Protein AF-A0A845ZHG8-F1 (afdb_monomer)

Mean predicted aligned error: 7.75 Å

Foldseek 3Di:
DDDPDPPPPLPQCVVVDPQDAFKDWAADPDDAQDQPDFDKDKDKAFDDDRLARDRQDHAIKIKIWGSHDDPRTIMIGIDTACDVLVVCVVVPVQQVVWHDDPQFIAGPVGTDARLGDDWDQDPNWIWRHGPDDWIWTAHPPPRYTDDTDDDPVNVDD

Sequence (157 aa):
MVAQSSSTSKVNVKNFSRSTLGEFDAPVIEGSWPENLSGYVFIVAPYHREKERHLFAGEGVIIKWDLKSDNGKIKVYSKRLKTWDSVWHKILPIYNLSKGFFPAVISPLGVSEIANTAIVNMNGRLILTADAGRYWEVDPVTLDTITPIGYFDEHVV

Solvent-accessible surface area (backbone atoms only — not comparable to full-atom values): 9318 Å² total; per-residue (Å²): 138,82,84,78,77,80,75,76,75,78,68,65,52,68,82,74,46,82,81,79,66,47,78,44,76,46,68,71,88,72,86,80,82,64,88,85,42,67,60,75,48,79,45,52,36,46,46,68,54,93,88,59,70,45,84,90,28,35,40,13,25,46,32,40,36,38,48,49,64,57,95,68,24,31,44,34,37,32,36,68,58,71,40,70,45,57,50,44,56,73,76,37,78,68,41,76,70,44,43,58,47,95,68,36,30,44,34,87,92,40,70,32,39,32,27,28,61,42,74,44,77,57,95,86,42,34,33,28,29,35,85,35,53,45,26,33,36,34,41,87,85,81,53,43,60,71,46,78,51,83,53,74,78,79,69,67,127

Nearest PDB structures (foldseek):
  4f3d-assembly1_B  TM=7.554E-01  e=3.434E-06  Bos taurus
  7l0e-assembly1_A  TM=7.591E-01  e=5.379E-06  Bos taurus
  4f2z-assembly1_E  TM=7.473E-01  e=4.546E-06  Bos taurus
  4ryx-assembly1_A-2  TM=7.538E-01  e=1.055E-05  Bos taurus
  8fty-assembly7_G  TM=7.508E-01  e=3.836E-05  Trichoplusia ni

pLDDT: mean 84.65, std 16.06, range [34.66, 97.19]

Structure (mmCIF, N/CA/C/O backbone):
data_AF-A0A845ZHG8-F1
#
_entry.id   AF-A0A845ZHG8-F1
#
loop_
_atom_site.group_PDB
_atom_site.id
_atom_site.type_symbol
_atom_site.label_atom_id
_atom_site.label_alt_id
_atom_site.label_comp_id
_atom_site.label_asym_id
_atom_site.label_entity_id
_atom_site.label_seq_id
_atom_site.pdbx_PDB_ins_code
_atom_site.Cartn_x
_atom_site.Cartn_y
_atom_site.Cartn_z
_atom_site.occupancy
_atom_site.B_iso_or_equiv
_atom_site.auth_seq_id
_atom_site.auth_comp_id
_atom_site.auth_asym_id
_atom_site.auth_atom_id
_atom_site.pdbx_PDB_model_num
ATOM 1 N N . MET A 1 1 ? 31.480 42.131 -4.307 1.00 41.28 1 MET A N 1
ATOM 2 C CA . MET A 1 1 ? 30.140 41.516 -4.428 1.00 41.28 1 MET A CA 1
ATOM 3 C C . MET A 1 1 ? 30.344 40.017 -4.579 1.00 41.28 1 MET A C 1
ATOM 5 O O . MET A 1 1 ? 30.768 39.577 -5.637 1.00 41.28 1 MET A O 1
ATOM 9 N N . VAL A 1 2 ? 30.201 39.261 -3.490 1.00 34.66 2 VAL A N 1
ATOM 10 C CA . VAL A 1 2 ? 30.410 37.805 -3.479 1.00 34.66 2 VAL A CA 1
ATOM 11 C C . VAL A 1 2 ? 29.065 37.147 -3.760 1.00 34.66 2 VAL A C 1
ATOM 13 O O . VAL A 1 2 ? 28.112 37.367 -3.016 1.00 34.66 2 VAL A O 1
ATOM 16 N N . ALA A 1 3 ? 28.979 36.381 -4.847 1.00 40.44 3 ALA A N 1
ATOM 17 C CA . ALA A 1 3 ? 27.814 35.563 -5.150 1.00 40.44 3 ALA A CA 1
ATOM 18 C C . ALA A 1 3 ? 27.675 34.474 -4.074 1.00 40.44 3 ALA A C 1
ATOM 20 O O . ALA A 1 3 ? 28.521 33.586 -3.964 1.00 40.44 3 ALA A O 1
ATOM 21 N N . GLN A 1 4 ? 26.623 34.557 -3.258 1.00 37.41 4 GLN A N 1
ATOM 22 C CA . GLN A 1 4 ? 26.224 33.468 -2.375 1.00 37.41 4 GLN A CA 1
ATOM 23 C C . GLN A 1 4 ? 25.724 32.309 -3.238 1.00 37.41 4 GLN A C 1
ATOM 25 O O . GLN A 1 4 ? 24.668 32.388 -3.862 1.00 37.41 4 GLN A O 1
ATOM 30 N N . SER A 1 5 ? 26.499 31.226 -3.275 1.00 42.12 5 SER A N 1
ATOM 31 C CA . SER A 1 5 ? 26.035 29.944 -3.787 1.00 42.12 5 SER A CA 1
ATOM 32 C C . SER A 1 5 ? 24.878 29.470 -2.910 1.00 42.12 5 SER A C 1
ATOM 34 O O . SER A 1 5 ? 25.079 29.180 -1.728 1.00 42.12 5 SER A O 1
ATOM 36 N N . SER A 1 6 ? 23.675 29.382 -3.471 1.00 41.81 6 SER A N 1
ATOM 37 C CA . SER A 1 6 ? 22.547 28.721 -2.826 1.00 41.81 6 SER A CA 1
ATOM 38 C C . SER A 1 6 ? 22.889 27.241 -2.641 1.00 41.81 6 SER A C 1
ATOM 40 O O . SER A 1 6 ? 22.777 26.435 -3.570 1.00 41.81 6 SER A O 1
ATOM 42 N N . SER A 1 7 ? 23.352 26.875 -1.448 1.00 43.72 7 SER A N 1
ATOM 43 C CA . SER A 1 7 ? 23.456 25.485 -1.034 1.00 43.72 7 SER A CA 1
ATOM 44 C C . SER A 1 7 ? 22.038 24.933 -0.938 1.00 43.72 7 SER A C 1
ATOM 46 O O . SER A 1 7 ? 21.334 25.118 0.050 1.00 43.72 7 SER A O 1
ATOM 48 N N . THR A 1 8 ? 21.586 24.279 -2.005 1.00 45.12 8 THR A N 1
ATOM 49 C CA . THR A 1 8 ? 20.363 23.478 -1.977 1.00 45.12 8 THR A CA 1
ATOM 50 C C . THR A 1 8 ? 20.556 22.431 -0.886 1.00 45.12 8 THR A C 1
ATOM 52 O O . THR A 1 8 ? 21.281 21.449 -1.076 1.00 45.12 8 THR A O 1
ATOM 55 N N . SER A 1 9 ? 19.990 22.673 0.293 1.00 42.53 9 SER A N 1
ATOM 56 C CA . SER A 1 9 ? 19.965 21.710 1.379 1.00 42.53 9 SER A CA 1
ATOM 57 C C . SER A 1 9 ? 19.230 20.487 0.843 1.00 42.53 9 SER A C 1
ATOM 59 O O . SER A 1 9 ? 18.022 20.499 0.624 1.00 42.53 9 SER A O 1
ATOM 61 N N . LYS A 1 10 ? 19.981 19.427 0.527 1.00 47.59 10 LYS A N 1
ATOM 62 C CA . LYS A 1 10 ? 19.403 18.134 0.163 1.00 47.59 10 LYS A CA 1
ATOM 63 C C . LYS A 1 10 ? 18.699 17.613 1.408 1.00 47.59 10 LYS A C 1
ATOM 65 O O . LYS A 1 10 ? 19.329 16.980 2.251 1.00 47.59 10 LYS A O 1
ATOM 70 N N . VAL A 1 11 ? 17.418 17.935 1.553 1.00 49.16 11 VAL A N 1
ATOM 71 C CA . VAL A 1 11 ? 16.605 17.405 2.639 1.00 49.16 11 VAL A CA 1
ATOM 72 C C . VAL A 1 11 ? 16.607 15.889 2.496 1.00 49.16 11 VAL A C 1
ATOM 74 O O . VAL A 1 11 ? 16.270 15.344 1.443 1.00 49.16 11 VAL A O 1
ATOM 77 N N . ASN A 1 12 ? 17.065 15.196 3.534 1.00 51.19 12 ASN A N 1
ATOM 78 C CA . ASN A 1 12 ? 17.054 13.746 3.540 1.00 51.19 12 ASN A CA 1
ATOM 79 C C . ASN A 1 12 ? 15.604 13.284 3.717 1.00 51.19 12 ASN A C 1
ATOM 81 O O . ASN A 1 12 ? 15.066 13.344 4.821 1.00 51.19 12 ASN A O 1
ATOM 85 N N . VAL A 1 13 ? 14.982 12.841 2.621 1.00 53.44 13 VAL A N 1
ATOM 86 C CA . VAL A 1 13 ? 13.572 12.420 2.585 1.00 53.44 13 VAL A CA 1
ATOM 87 C C . VAL A 1 13 ? 13.276 11.294 3.586 1.00 53.44 13 VAL A C 1
ATOM 89 O O . VAL A 1 13 ? 12.152 11.204 4.071 1.00 53.44 13 VAL A O 1
ATOM 92 N N . LYS A 1 14 ? 14.295 10.528 4.018 1.00 53.19 14 LYS A N 1
ATOM 93 C CA . LYS A 1 14 ? 14.164 9.534 5.098 1.00 53.19 14 LYS A CA 1
ATOM 94 C C . LYS A 1 14 ? 13.574 10.108 6.392 1.00 53.19 14 LYS A C 1
ATOM 96 O O . LYS A 1 14 ? 12.948 9.370 7.140 1.00 53.19 14 LYS A O 1
ATOM 101 N N . ASN A 1 15 ? 13.749 11.405 6.658 1.00 51.00 15 ASN A N 1
ATOM 102 C CA . ASN A 1 15 ? 13.181 12.052 7.844 1.00 51.00 15 ASN A CA 1
ATOM 103 C C . ASN A 1 15 ? 11.650 12.202 7.771 1.00 51.00 15 ASN A C 1
ATOM 105 O O . ASN A 1 15 ? 11.017 12.411 8.803 1.00 51.00 15 ASN A O 1
ATOM 109 N N . PHE A 1 16 ? 11.061 12.093 6.576 1.00 47.50 16 PHE A N 1
ATOM 110 C CA . PHE A 1 16 ? 9.615 12.165 6.355 1.00 47.50 16 PHE A CA 1
ATOM 111 C C . PHE A 1 16 ? 8.957 10.787 6.222 1.00 47.50 16 PHE A C 1
ATOM 113 O O . PHE A 1 16 ? 7.759 10.665 6.458 1.00 47.50 16 PHE A O 1
ATOM 120 N N . SER A 1 17 ? 9.718 9.739 5.895 1.00 52.31 17 SER A N 1
ATOM 121 C CA . SER A 1 17 ? 9.217 8.365 5.840 1.00 52.31 17 SER A CA 1
ATOM 122 C C . SER A 1 17 ? 9.514 7.645 7.160 1.00 52.31 17 SER A C 1
ATOM 124 O O . SER A 1 17 ? 10.592 7.076 7.340 1.00 52.31 17 SER A O 1
ATOM 126 N N . ARG A 1 18 ? 8.566 7.627 8.105 1.00 53.94 18 ARG A N 1
ATOM 127 C CA . ARG A 1 18 ? 8.624 6.630 9.187 1.00 53.94 18 ARG A CA 1
ATOM 128 C C . ARG A 1 18 ? 8.363 5.258 8.562 1.00 53.94 18 ARG A C 1
ATOM 130 O O . ARG A 1 18 ? 7.235 4.914 8.242 1.00 53.94 18 ARG A O 1
ATOM 137 N N . SER A 1 19 ? 9.436 4.507 8.348 1.00 59.59 19 SER A N 1
ATOM 138 C CA . SER A 1 19 ? 9.501 3.253 7.589 1.00 59.59 19 SER A CA 1
ATOM 139 C C . SER A 1 19 ? 9.093 2.005 8.385 1.00 59.59 19 SER A C 1
ATOM 141 O O . SER A 1 19 ? 9.472 0.891 8.024 1.00 59.59 19 SER A O 1
ATOM 143 N N . THR A 1 20 ? 8.365 2.156 9.491 1.00 75.12 20 THR A N 1
ATOM 144 C CA . THR A 1 20 ? 7.946 1.005 10.297 1.00 75.12 20 THR A CA 1
ATOM 145 C C . THR A 1 20 ? 6.700 0.385 9.675 1.00 75.12 20 THR A C 1
ATOM 147 O O . THR A 1 20 ? 5.642 1.007 9.615 1.00 75.12 20 THR A O 1
ATOM 150 N N . LEU A 1 21 ? 6.849 -0.843 9.187 1.00 88.94 21 LEU A N 1
ATOM 151 C CA . LEU A 1 21 ? 5.770 -1.665 8.645 1.00 88.94 21 LEU A CA 1
ATOM 152 C C . LEU A 1 21 ? 5.289 -2.637 9.724 1.00 88.94 21 LEU A C 1
ATOM 154 O O . LEU A 1 21 ? 6.065 -2.999 10.609 1.00 88.94 21 LEU A O 1
ATOM 158 N N . GLY A 1 22 ? 4.044 -3.091 9.626 1.00 91.56 22 GLY A N 1
ATOM 159 C CA . GLY A 1 22 ? 3.456 -4.037 10.569 1.00 91.56 22 GLY A CA 1
ATOM 160 C C . GLY A 1 22 ? 2.115 -3.571 11.112 1.00 91.56 22 GLY A C 1
ATOM 161 O O . GLY A 1 22 ? 1.394 -2.823 10.454 1.00 91.56 22 GLY A O 1
ATOM 162 N N . GLU A 1 23 ? 1.793 -4.048 12.306 1.00 94.38 23 GLU A N 1
ATOM 163 C CA . GLU A 1 23 ? 0.535 -3.780 12.995 1.00 94.38 23 GLU A CA 1
ATOM 164 C C . GLU A 1 23 ? 0.792 -2.948 14.245 1.00 94.38 23 GLU A C 1
ATOM 166 O O . GLU A 1 23 ? 1.761 -3.175 14.974 1.00 94.38 23 GLU A O 1
ATOM 171 N N . PHE A 1 24 ? -0.080 -1.978 14.487 1.00 92.62 24 PHE A N 1
ATOM 172 C CA . PHE A 1 24 ? 0.049 -1.021 15.572 1.00 92.62 24 PHE A CA 1
ATOM 173 C C . PHE A 1 24 ? -1.320 -0.755 16.182 1.00 92.62 24 PHE A C 1
ATOM 175 O O . PHE A 1 24 ? -2.309 -0.616 15.464 1.00 92.62 24 PHE A O 1
ATOM 182 N N . ASP A 1 25 ? -1.365 -0.603 17.501 1.00 93.06 25 ASP A N 1
ATOM 183 C CA . ASP A 1 25 ? -2.526 -0.031 18.170 1.00 93.06 25 ASP A CA 1
ATOM 184 C C . ASP A 1 25 ? -2.271 1.468 18.396 1.00 93.06 25 ASP A C 1
ATOM 186 O O . ASP A 1 25 ? -1.395 1.852 19.176 1.00 93.06 25 ASP A O 1
ATOM 190 N N . ALA A 1 26 ? -3.024 2.322 17.706 1.00 91.12 26 ALA A N 1
ATOM 191 C CA . ALA A 1 26 ? -2.940 3.772 17.829 1.00 91.12 26 ALA A CA 1
ATOM 192 C C . ALA A 1 26 ? -3.868 4.266 18.957 1.00 91.12 26 ALA A C 1
ATOM 194 O O . ALA A 1 26 ? -5.088 4.117 18.843 1.00 91.12 26 ALA A O 1
ATOM 195 N N . PRO A 1 27 ? -3.332 4.837 20.053 1.00 92.00 27 PRO A N 1
ATOM 196 C CA . PRO A 1 27 ? -4.156 5.416 21.106 1.00 92.00 27 PRO A CA 1
ATOM 197 C C . PRO A 1 27 ? -4.730 6.771 20.677 1.00 92.00 27 PRO A C 1
ATOM 199 O O . PRO A 1 27 ? -4.079 7.541 19.966 1.00 92.00 27 PRO A O 1
ATOM 202 N N . VAL A 1 28 ? -5.923 7.096 21.170 1.00 89.56 28 VAL A N 1
ATOM 203 C CA . VAL A 1 28 ? -6.470 8.456 21.083 1.00 89.56 28 VAL A CA 1
ATOM 204 C C . VAL A 1 28 ? -5.680 9.352 22.038 1.00 89.56 28 VAL A C 1
ATOM 206 O O . VAL A 1 28 ? -5.689 9.131 23.247 1.00 89.56 28 VAL A O 1
ATOM 209 N N . ILE A 1 29 ? -4.961 10.337 21.496 1.00 90.69 29 ILE A N 1
ATOM 210 C CA . ILE A 1 29 ? -4.145 11.271 22.292 1.00 90.69 29 ILE A CA 1
ATOM 211 C C . ILE A 1 29 ? -4.960 12.486 22.749 1.00 90.69 29 ILE A C 1
ATOM 213 O O . ILE A 1 29 ? -4.724 13.017 23.830 1.00 90.69 29 ILE A O 1
ATOM 217 N N . GLU A 1 30 ? -5.924 12.917 21.938 1.00 92.19 30 GLU A N 1
ATOM 218 C CA . GLU A 1 30 ? -6.750 14.095 22.187 1.00 92.19 30 GLU A CA 1
ATOM 219 C C . GLU A 1 30 ? -8.178 13.857 21.674 1.00 92.19 30 GLU A C 1
ATOM 221 O O . GLU A 1 30 ? -8.375 13.205 20.647 1.00 92.19 30 GLU A O 1
ATOM 226 N N . GLY A 1 31 ? -9.170 14.394 22.391 1.00 92.12 31 GLY A N 1
ATOM 227 C CA . GLY A 1 31 ? -10.588 14.258 22.054 1.00 92.12 31 GLY A CA 1
ATOM 228 C C . GLY A 1 31 ? -11.170 12.875 22.363 1.00 92.12 31 GLY A C 1
ATOM 229 O O . GLY A 1 31 ? -10.671 12.145 23.221 1.00 92.12 31 GLY A O 1
ATOM 230 N N . SER A 1 32 ? -12.257 12.526 21.674 1.00 91.31 32 SER A N 1
ATOM 231 C CA . SER A 1 32 ? -12.906 11.216 21.755 1.00 91.31 32 SER A CA 1
ATOM 232 C C . SER A 1 32 ? -13.089 10.620 20.362 1.00 91.31 32 SER A C 1
ATOM 234 O O . SER A 1 32 ? -13.463 11.310 19.413 1.00 91.31 32 SER A O 1
ATOM 236 N N . TRP A 1 33 ? -12.819 9.319 20.234 1.00 91.94 33 TRP A N 1
ATOM 237 C CA . TRP A 1 33 ? -13.108 8.592 19.002 1.00 91.94 33 TRP A CA 1
ATOM 238 C C . TRP A 1 33 ? -14.596 8.222 18.961 1.00 91.94 33 TRP A C 1
ATOM 240 O O . TRP A 1 33 ? -15.080 7.648 19.940 1.00 91.94 33 TRP A O 1
ATOM 250 N N . PRO A 1 34 ? -15.334 8.521 17.878 1.00 92.00 34 PRO A N 1
ATOM 251 C CA . PRO A 1 34 ? -16.762 8.225 17.823 1.00 92.00 34 PRO A CA 1
ATOM 252 C C . PRO A 1 34 ? -17.034 6.717 17.895 1.00 92.00 34 PRO A C 1
ATOM 254 O O . PRO A 1 34 ? -16.479 5.940 17.120 1.00 92.00 34 PRO A O 1
ATOM 257 N N . GLU A 1 35 ? -17.928 6.301 18.793 1.00 88.94 35 GLU A N 1
ATOM 258 C CA . GLU A 1 35 ? -18.258 4.882 19.012 1.00 88.94 35 GLU A CA 1
ATOM 259 C C . GLU A 1 35 ? -18.958 4.230 17.812 1.00 88.94 35 GLU A C 1
ATOM 261 O O . GLU A 1 35 ? -18.875 3.022 17.605 1.00 88.94 35 GLU A O 1
ATOM 266 N N . ASN A 1 36 ? -19.655 5.034 17.010 1.00 92.69 36 ASN A N 1
ATOM 267 C CA . ASN A 1 36 ? -20.393 4.582 15.836 1.00 92.69 36 ASN A CA 1
ATOM 268 C C . ASN A 1 36 ? -19.561 4.609 14.543 1.00 92.69 36 ASN A C 1
ATOM 270 O O . ASN A 1 36 ? -20.081 4.249 13.484 1.00 92.69 36 ASN A O 1
ATOM 274 N N . LEU A 1 37 ? -18.294 5.034 14.601 1.00 94.19 37 LEU A N 1
ATOM 275 C CA . LEU A 1 37 ? -17.422 5.015 13.435 1.00 94.19 37 LEU A CA 1
ATOM 276 C C . LEU A 1 37 ? -16.944 3.581 13.171 1.00 94.19 37 LEU A C 1
ATOM 278 O O . LEU A 1 37 ? -16.447 2.888 14.056 1.00 94.19 37 LEU A O 1
ATOM 282 N N . SER A 1 38 ? -17.125 3.118 11.939 1.00 94.00 38 SER A N 1
ATOM 283 C CA . SER A 1 38 ? -16.731 1.777 11.508 1.00 94.00 38 SER A CA 1
ATOM 284 C C . SER A 1 38 ? -16.332 1.786 10.035 1.00 94.00 38 SER A C 1
ATOM 286 O O . SER A 1 38 ? -16.584 2.754 9.316 1.00 94.00 38 SER A O 1
ATOM 288 N N . GLY A 1 39 ? -15.683 0.712 9.594 1.00 94.44 39 GLY A N 1
ATOM 289 C CA . GLY A 1 39 ? -15.116 0.606 8.254 1.00 94.44 39 GLY A CA 1
ATOM 290 C C . GLY A 1 39 ? -13.617 0.876 8.251 1.00 94.44 39 GLY A C 1
ATOM 291 O O . GLY A 1 39 ? -12.954 0.781 9.284 1.00 94.44 39 GLY A O 1
ATOM 292 N N . TYR A 1 40 ? -13.082 1.188 7.073 1.00 95.38 40 TYR A N 1
ATOM 293 C CA . TYR A 1 40 ? -11.643 1.261 6.853 1.00 95.38 40 TYR A CA 1
ATOM 294 C C . TYR A 1 40 ? -11.254 2.550 6.138 1.00 95.38 40 TYR A C 1
ATOM 296 O O . TYR A 1 40 ? -11.912 2.956 5.181 1.00 95.38 40 TYR A O 1
ATOM 304 N N . VAL A 1 41 ? -10.142 3.149 6.560 1.00 95.81 41 VAL A N 1
ATOM 305 C CA . VAL A 1 41 ? -9.432 4.163 5.770 1.00 95.81 41 VAL A CA 1
ATOM 306 C C . VAL A 1 41 ? -8.164 3.538 5.225 1.00 95.81 41 VAL A C 1
ATOM 308 O O . VAL A 1 41 ? -7.373 2.969 5.976 1.00 95.81 41 VAL A O 1
ATOM 311 N N . PHE A 1 42 ? -7.962 3.678 3.920 1.00 96.44 42 PHE A N 1
ATOM 312 C CA . PHE A 1 42 ? -6.739 3.263 3.256 1.00 96.44 42 PHE A CA 1
ATOM 313 C C . PHE A 1 42 ? -5.948 4.485 2.807 1.00 96.44 42 PHE A C 1
ATOM 315 O O . PHE A 1 42 ? -6.497 5.412 2.216 1.00 96.44 42 PHE A O 1
ATOM 322 N N . ILE A 1 43 ? -4.652 4.472 3.086 1.00 95.31 43 ILE A N 1
ATOM 323 C CA . ILE A 1 43 ? -3.704 5.518 2.716 1.00 95.31 43 ILE A CA 1
ATOM 324 C C . ILE A 1 43 ? -2.580 4.855 1.931 1.00 95.31 43 ILE A C 1
ATOM 326 O O . ILE A 1 43 ? -2.132 3.762 2.281 1.00 95.31 43 ILE A O 1
ATOM 330 N N . VAL A 1 44 ? -2.115 5.531 0.886 1.00 94.38 44 VAL A N 1
ATOM 331 C CA . VAL A 1 44 ? -0.939 5.122 0.121 1.00 94.38 44 VAL A CA 1
ATOM 332 C C . VAL A 1 44 ? 0.162 6.141 0.331 1.00 94.38 44 VAL A C 1
ATOM 334 O O . VAL A 1 44 ? -0.093 7.344 0.378 1.00 94.38 44 VAL A O 1
ATOM 337 N N . ALA A 1 45 ? 1.384 5.649 0.492 1.00 91.44 45 ALA A N 1
ATOM 338 C CA . ALA A 1 45 ? 2.561 6.487 0.628 1.00 91.44 45 ALA A CA 1
ATOM 339 C C . ALA A 1 45 ? 3.789 5.828 -0.015 1.00 91.44 45 ALA A C 1
ATOM 341 O O . ALA A 1 45 ? 3.868 4.597 -0.077 1.00 91.44 45 ALA A O 1
ATOM 342 N N . PRO A 1 46 ? 4.776 6.625 -0.454 1.00 91.25 46 PRO A N 1
ATOM 343 C CA . PRO A 1 46 ? 6.065 6.105 -0.881 1.00 91.25 46 PRO A CA 1
ATOM 344 C C . PRO A 1 46 ? 6.886 5.574 0.300 1.00 91.25 46 PRO A C 1
ATOM 346 O O . PRO A 1 46 ? 7.005 6.206 1.351 1.00 91.25 46 PRO A O 1
ATOM 349 N N . TYR A 1 47 ? 7.525 4.432 0.083 1.00 90.06 47 TYR A N 1
ATOM 350 C CA . TYR A 1 47 ? 8.544 3.847 0.939 1.00 90.06 47 TYR A CA 1
ATOM 351 C C . TYR A 1 47 ? 9.903 3.975 0.271 1.00 90.06 47 TYR A C 1
ATOM 353 O O . TYR A 1 47 ? 10.263 3.204 -0.625 1.00 90.06 47 TYR A O 1
ATOM 361 N N . HIS A 1 48 ? 10.661 4.972 0.718 1.00 88.50 48 HIS A N 1
ATOM 362 C CA . HIS A 1 48 ? 11.956 5.277 0.134 1.00 88.50 48 HIS A CA 1
ATOM 363 C C . HIS A 1 48 ? 13.020 4.263 0.540 1.00 88.50 48 HIS A C 1
ATOM 365 O O . HIS A 1 48 ? 13.246 3.977 1.720 1.00 88.50 48 HIS A O 1
ATOM 371 N N . ARG A 1 49 ? 13.765 3.778 -0.449 1.00 83.31 49 ARG A N 1
ATOM 372 C CA . ARG A 1 49 ? 15.025 3.064 -0.236 1.00 83.31 49 ARG A CA 1
ATOM 373 C C . ARG A 1 49 ? 16.131 4.050 0.119 1.00 83.31 49 ARG A C 1
ATOM 375 O O . ARG A 1 49 ? 16.055 5.251 -0.122 1.00 83.31 49 ARG A O 1
ATOM 382 N N . GLU A 1 50 ? 17.234 3.534 0.653 1.00 79.94 50 GLU A N 1
ATOM 383 C CA . GLU A 1 50 ? 18.276 4.377 1.243 1.00 79.94 50 GLU A CA 1
ATOM 384 C C . GLU A 1 50 ? 18.887 5.431 0.304 1.00 79.94 50 GLU A C 1
ATOM 386 O O . GLU A 1 50 ? 19.205 6.550 0.730 1.00 79.94 50 GLU A O 1
ATOM 391 N N . LYS A 1 51 ? 19.058 5.068 -0.966 1.00 80.31 51 LYS A N 1
ATOM 392 C CA . LYS A 1 51 ? 19.680 5.917 -1.985 1.00 80.31 51 LYS A CA 1
ATOM 393 C C . LYS A 1 51 ? 18.682 6.830 -2.693 1.00 80.31 51 LYS A C 1
ATOM 395 O O . LYS A 1 51 ? 19.106 7.713 -3.435 1.00 80.31 51 LYS A O 1
ATOM 400 N N . GLU A 1 52 ? 17.388 6.649 -2.459 1.00 83.94 52 GLU A N 1
ATOM 401 C CA . GLU A 1 52 ? 16.359 7.468 -3.084 1.00 83.94 52 GLU A CA 1
ATOM 402 C C . GLU A 1 52 ? 16.338 8.863 -2.446 1.00 83.94 52 GLU A C 1
ATOM 404 O O . GLU A 1 52 ? 16.643 9.065 -1.264 1.00 83.94 52 GLU A O 1
ATOM 409 N N . ARG A 1 53 ? 16.086 9.866 -3.289 1.00 81.31 53 ARG A N 1
ATOM 410 C CA . ARG A 1 53 ? 16.147 11.291 -2.920 1.00 81.31 53 ARG A CA 1
ATOM 411 C C . ARG A 1 53 ? 14.931 12.083 -3.381 1.00 81.31 53 ARG A C 1
ATOM 413 O O . ARG A 1 53 ? 14.755 13.212 -2.945 1.00 81.31 53 ARG A O 1
ATOM 420 N N . HIS A 1 54 ? 14.132 11.518 -4.278 1.00 85.88 54 HIS A N 1
ATOM 421 C CA . HIS A 1 54 ? 12.977 12.186 -4.850 1.00 85.88 54 HIS A CA 1
ATOM 422 C C . HIS A 1 54 ? 11.729 11.844 -4.031 1.00 85.88 54 HIS A C 1
ATOM 424 O O . HIS A 1 54 ? 11.512 10.675 -3.727 1.00 85.88 54 HIS A O 1
ATOM 430 N N . LEU A 1 55 ? 10.910 12.847 -3.697 1.00 84.62 55 LEU A N 1
ATOM 431 C CA . LEU A 1 55 ? 9.746 12.683 -2.816 1.00 84.62 55 LEU A CA 1
ATOM 432 C C . LEU A 1 55 ? 8.765 11.623 -3.332 1.00 84.62 55 LEU A C 1
ATOM 434 O O . LEU A 1 55 ? 8.323 10.776 -2.570 1.00 84.62 55 LEU A O 1
ATOM 438 N N . PHE A 1 56 ? 8.490 11.643 -4.636 1.00 86.56 56 PHE A N 1
ATOM 439 C CA . PHE A 1 56 ? 7.570 10.706 -5.292 1.00 86.56 56 PHE A CA 1
ATOM 440 C C . PHE A 1 56 ? 8.239 9.401 -5.758 1.00 86.56 56 PHE A C 1
ATOM 442 O O . PHE A 1 56 ? 7.601 8.577 -6.403 1.00 86.56 56 PHE A O 1
ATOM 449 N N . ALA A 1 57 ? 9.533 9.212 -5.471 1.00 85.25 57 ALA A N 1
ATOM 450 C CA . ALA A 1 57 ? 10.167 7.905 -5.647 1.00 85.25 57 ALA A CA 1
ATOM 451 C C . ALA A 1 57 ? 9.849 6.998 -4.451 1.00 85.25 57 ALA A C 1
ATOM 453 O O . ALA A 1 57 ? 9.349 7.470 -3.437 1.00 85.25 57 ALA A O 1
ATOM 454 N N . GLY A 1 58 ? 10.166 5.712 -4.557 1.00 89.69 58 GLY A N 1
ATOM 455 C CA . GLY A 1 58 ? 9.920 4.731 -3.504 1.00 89.69 58 GLY A CA 1
ATOM 456 C C . GLY A 1 58 ? 8.708 3.860 -3.788 1.00 89.69 58 GLY A C 1
ATOM 457 O O . GLY A 1 58 ? 7.746 4.284 -4.422 1.00 89.69 58 GLY A O 1
ATOM 458 N N . GLU A 1 59 ? 8.788 2.619 -3.325 1.00 91.69 59 GLU A N 1
ATOM 459 C CA . GLU A 1 59 ? 7.745 1.610 -3.515 1.00 91.69 59 GLU A CA 1
ATOM 460 C C . GLU A 1 59 ? 6.484 1.985 -2.739 1.00 91.69 59 GLU A C 1
ATOM 462 O O . GLU A 1 59 ? 6.562 2.592 -1.676 1.00 91.69 59 GLU A O 1
ATOM 467 N N . GLY A 1 60 ? 5.321 1.580 -3.227 1.00 94.19 60 GLY A N 1
ATOM 468 C CA . GLY A 1 60 ? 4.060 1.797 -2.544 1.00 94.19 60 GLY A CA 1
ATOM 469 C C . GLY A 1 60 ? 4.017 1.074 -1.205 1.00 94.19 60 GLY A C 1
ATOM 470 O O . GLY A 1 60 ? 4.387 -0.097 -1.080 1.00 94.19 60 GLY A O 1
ATOM 471 N N . VAL A 1 61 ? 3.523 1.771 -0.194 1.00 94.44 61 VAL A N 1
ATOM 472 C CA . VAL A 1 61 ? 3.041 1.195 1.057 1.00 94.44 61 VAL A CA 1
ATOM 473 C C . VAL A 1 61 ? 1.562 1.494 1.165 1.00 94.44 61 VAL A C 1
ATOM 475 O O . VAL A 1 61 ? 1.140 2.633 0.977 1.00 94.44 61 VAL A O 1
ATOM 478 N N . ILE A 1 62 ? 0.795 0.464 1.504 1.00 95.94 62 ILE A N 1
ATOM 479 C CA . ILE A 1 62 ? -0.597 0.593 1.905 1.00 95.94 62 ILE A CA 1
ATOM 480 C C . ILE A 1 62 ? -0.678 0.632 3.429 1.00 95.94 62 ILE A C 1
ATOM 482 O O . ILE A 1 62 ? -0.096 -0.207 4.121 1.00 95.94 62 ILE A O 1
ATOM 486 N N . ILE A 1 63 ? -1.417 1.609 3.944 1.00 95.94 63 ILE A N 1
ATOM 487 C CA . ILE A 1 63 ? -1.737 1.764 5.360 1.00 95.94 63 ILE A CA 1
ATOM 488 C C . ILE A 1 63 ? -3.251 1.637 5.502 1.00 95.94 63 ILE A C 1
ATOM 490 O O . ILE A 1 63 ? -3.989 2.374 4.853 1.00 95.94 63 ILE A O 1
ATOM 494 N N . LYS A 1 64 ? -3.716 0.726 6.354 1.00 96.50 64 LYS A N 1
ATOM 495 C CA . LYS A 1 64 ? -5.132 0.524 6.676 1.00 96.50 64 LYS A CA 1
ATOM 496 C C . LYS A 1 64 ? -5.387 0.916 8.122 1.00 96.50 64 LYS A C 1
ATOM 498 O O . LYS A 1 64 ? -4.760 0.365 9.021 1.00 96.50 64 LYS A O 1
ATOM 503 N N . TRP A 1 65 ? -6.340 1.808 8.336 1.00 96.19 65 TRP A N 1
ATOM 504 C CA . TRP A 1 65 ? -6.915 2.105 9.642 1.00 96.19 65 TRP A CA 1
ATOM 505 C C . TRP A 1 65 ? -8.247 1.373 9.762 1.00 96.19 65 TRP A C 1
ATOM 507 O O . TRP A 1 65 ? -9.132 1.589 8.935 1.00 96.19 65 TRP A O 1
ATOM 517 N N . ASP A 1 66 ? -8.385 0.513 10.766 1.00 95.69 66 ASP A N 1
ATOM 518 C CA . ASP A 1 66 ? -9.670 -0.068 11.156 1.00 95.69 66 ASP A CA 1
ATOM 519 C C . ASP A 1 66 ? -10.373 0.898 12.100 1.00 95.69 66 ASP A C 1
ATOM 521 O O . ASP A 1 66 ? -9.941 1.081 13.234 1.00 95.69 66 ASP A O 1
ATOM 525 N N . LEU A 1 67 ? -11.421 1.562 11.615 1.00 95.75 67 LEU A N 1
ATOM 526 C CA . LEU A 1 67 ? -12.048 2.666 12.336 1.00 95.75 67 LEU A CA 1
ATOM 527 C C . LEU A 1 67 ? -12.883 2.210 13.532 1.00 95.75 67 LEU A C 1
ATOM 529 O O . LEU A 1 67 ? -13.311 3.057 14.319 1.00 95.75 67 LEU A O 1
ATOM 533 N N . LYS A 1 68 ? -13.120 0.902 13.682 1.00 95.00 68 LYS A N 1
ATOM 534 C CA . LYS A 1 68 ? -13.773 0.372 14.871 1.00 95.00 68 LYS A CA 1
ATOM 535 C C . LYS A 1 68 ? -12.761 0.334 16.013 1.00 95.00 68 LYS A C 1
ATOM 537 O O . LYS A 1 68 ? -11.784 -0.410 15.965 1.00 95.00 68 LYS A O 1
ATOM 542 N N . SER A 1 69 ? -13.005 1.134 17.047 1.00 91.19 69 SER A N 1
ATOM 543 C CA . SER A 1 69 ? -12.130 1.155 18.214 1.00 91.19 69 SER A CA 1
ATOM 544 C C . SER A 1 69 ? -12.278 -0.115 19.054 1.00 91.19 69 SER A C 1
ATOM 546 O O . SER A 1 69 ? -13.368 -0.668 19.210 1.00 91.19 69 SER A O 1
ATOM 548 N N . ASP A 1 70 ? -11.161 -0.562 19.617 1.00 88.44 70 ASP A N 1
ATOM 549 C CA . ASP A 1 70 ? -11.093 -1.615 20.626 1.00 88.44 70 ASP A CA 1
ATOM 550 C C . ASP A 1 70 ? -10.414 -1.030 21.867 1.00 88.44 70 ASP A C 1
ATOM 552 O O . ASP A 1 70 ? -9.242 -0.648 21.829 1.00 88.44 70 ASP A O 1
ATOM 556 N N . ASN A 1 71 ? -11.172 -0.871 22.955 1.00 85.44 71 ASN A N 1
ATOM 557 C CA . ASN A 1 71 ? -10.704 -0.259 24.204 1.00 85.44 71 ASN A CA 1
ATOM 558 C C . ASN A 1 71 ? -10.017 1.111 24.006 1.00 85.44 71 ASN A C 1
ATOM 560 O O . ASN A 1 71 ? -8.965 1.388 24.583 1.00 85.44 71 ASN A O 1
ATOM 564 N N . GLY A 1 72 ? -10.596 1.966 23.154 1.00 82.69 72 GLY A N 1
ATOM 565 C CA . GLY A 1 72 ? -10.066 3.306 22.867 1.00 82.69 72 GLY A CA 1
ATOM 566 C C . GLY A 1 72 ? -8.801 3.324 21.999 1.00 82.69 72 GLY A C 1
ATOM 567 O O . GLY A 1 72 ? -8.151 4.364 21.887 1.00 82.69 72 GLY A O 1
ATOM 568 N N . LYS A 1 73 ? -8.442 2.191 21.385 1.00 89.81 73 LYS A N 1
ATOM 569 C CA . LYS A 1 73 ? -7.327 2.075 20.443 1.00 89.81 73 LYS A CA 1
ATOM 570 C C . LYS A 1 73 ? -7.831 1.729 19.050 1.00 89.81 73 LYS A C 1
ATOM 572 O O . LYS A 1 73 ? -8.808 0.999 18.897 1.00 89.81 73 LYS A O 1
ATOM 577 N N . ILE A 1 74 ? -7.139 2.251 18.044 1.00 93.94 74 ILE A N 1
ATOM 578 C CA . ILE A 1 74 ? -7.448 2.060 16.627 1.00 93.94 74 ILE A CA 1
ATOM 579 C C . ILE A 1 74 ? -6.374 1.170 16.015 1.00 93.94 74 ILE A C 1
ATOM 581 O O . ILE A 1 74 ? -5.184 1.462 16.147 1.00 93.94 74 ILE A O 1
ATOM 585 N N . LYS A 1 75 ? -6.770 0.080 15.354 1.00 94.81 75 LYS A N 1
ATOM 586 C CA . LYS A 1 75 ? -5.802 -0.823 14.723 1.00 94.81 75 LYS A CA 1
ATOM 587 C C . LYS A 1 75 ? -5.322 -0.238 13.404 1.00 94.81 75 LYS A C 1
ATOM 589 O O . LYS A 1 75 ? -6.121 0.086 12.525 1.00 94.81 75 LYS A O 1
ATOM 594 N N . VAL A 1 76 ? -4.007 -0.132 13.262 1.00 95.25 76 VAL A N 1
ATOM 595 C CA . VAL A 1 76 ? -3.339 0.370 12.065 1.00 95.25 76 VAL A CA 1
ATOM 596 C C . VAL A 1 76 ? -2.434 -0.717 11.516 1.00 95.25 76 VAL A C 1
ATOM 598 O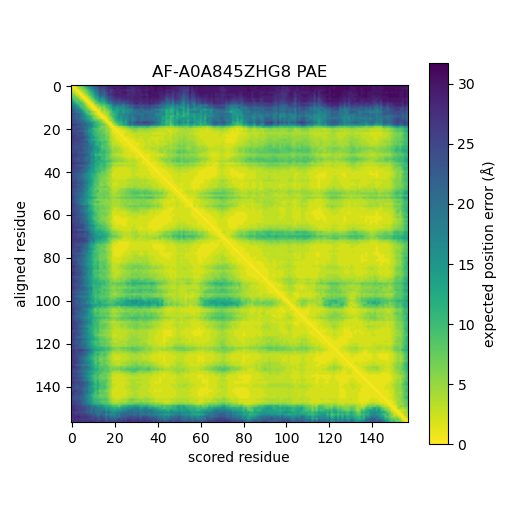 O . VAL A 1 76 ? -1.600 -1.267 12.227 1.00 95.25 76 VAL A O 1
ATOM 601 N N . TYR A 1 77 ? -2.579 -1.001 10.231 1.00 95.56 77 TYR A N 1
ATOM 602 C CA . TYR A 1 77 ? -1.795 -1.990 9.506 1.00 95.56 77 TYR A CA 1
ATOM 603 C C . TYR A 1 77 ? -1.018 -1.269 8.413 1.00 95.56 77 TYR A C 1
ATOM 605 O O . TYR A 1 77 ? -1.570 -0.404 7.739 1.00 95.56 77 TYR A O 1
ATOM 613 N N . SER A 1 78 ? 0.246 -1.617 8.213 1.00 95.19 78 SER A N 1
ATOM 614 C CA . SER A 1 78 ? 1.096 -1.029 7.181 1.00 95.19 78 SER A CA 1
ATOM 615 C C . SER A 1 78 ? 1.899 -2.114 6.488 1.00 95.19 78 SER A C 1
ATOM 617 O O . SER A 1 78 ? 2.613 -2.884 7.138 1.00 95.19 78 SER A O 1
ATOM 619 N N . LYS A 1 79 ? 1.796 -2.182 5.160 1.00 95.25 79 LYS A N 1
ATOM 620 C CA . LYS A 1 79 ? 2.476 -3.199 4.361 1.00 95.25 79 LYS A CA 1
ATOM 621 C C . LYS A 1 79 ? 3.017 -2.597 3.079 1.00 95.25 79 LYS A C 1
ATOM 623 O O . LYS A 1 79 ? 2.328 -1.886 2.353 1.00 95.25 79 LYS A O 1
ATOM 628 N N . ARG A 1 80 ? 4.282 -2.894 2.806 1.00 94.75 80 ARG A N 1
ATOM 629 C CA . ARG A 1 80 ? 4.925 -2.524 1.549 1.00 94.75 80 ARG A CA 1
ATOM 630 C C . ARG A 1 80 ? 4.496 -3.474 0.446 1.00 94.75 80 ARG A C 1
ATOM 632 O O . ARG A 1 80 ? 4.468 -4.689 0.663 1.00 94.75 80 ARG A O 1
ATOM 639 N N . LEU A 1 81 ? 4.226 -2.912 -0.724 1.00 94.94 81 LEU A N 1
ATOM 640 C CA . LEU A 1 81 ? 3.914 -3.679 -1.913 1.00 94.94 81 LEU A CA 1
ATOM 641 C C . LEU A 1 81 ? 5.103 -4.550 -2.328 1.00 94.94 81 LEU A C 1
ATOM 643 O O . LEU A 1 81 ? 6.268 -4.227 -2.090 1.00 94.94 81 LEU A O 1
ATOM 647 N N . LYS A 1 82 ? 4.785 -5.686 -2.942 1.00 94.75 82 LYS A N 1
ATOM 648 C CA . LYS A 1 82 ? 5.746 -6.619 -3.529 1.00 94.75 82 LYS A CA 1
ATOM 649 C C . LYS A 1 82 ? 5.540 -6.633 -5.041 1.00 94.75 82 LYS A C 1
ATOM 651 O O . LYS A 1 82 ? 4.918 -7.552 -5.563 1.00 94.75 82 LYS A O 1
ATOM 656 N N . THR A 1 83 ? 6.029 -5.603 -5.723 1.00 93.50 83 THR A N 1
ATOM 657 C CA . THR A 1 83 ? 5.906 -5.489 -7.183 1.00 93.50 83 THR A CA 1
ATOM 658 C C . THR A 1 83 ? 7.063 -6.192 -7.892 1.00 93.50 83 THR A C 1
ATOM 660 O O . THR A 1 83 ? 8.018 -6.659 -7.258 1.00 93.50 83 THR A O 1
ATOM 663 N N . TRP A 1 84 ? 7.026 -6.242 -9.225 1.00 91.81 84 TRP A N 1
ATOM 664 C CA . TRP A 1 84 ? 8.173 -6.710 -10.004 1.00 91.81 84 TRP A CA 1
ATOM 665 C C . TRP A 1 84 ? 9.420 -5.862 -9.748 1.00 91.81 84 TRP A C 1
ATOM 667 O O . TRP A 1 84 ? 10.511 -6.413 -9.625 1.00 9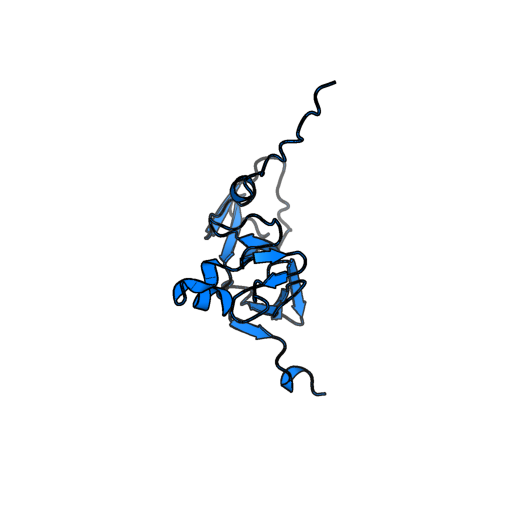1.81 84 TRP A O 1
ATOM 677 N N . ASP A 1 85 ? 9.271 -4.547 -9.562 1.00 90.19 85 ASP A N 1
ATOM 678 C CA . ASP A 1 85 ? 10.379 -3.662 -9.184 1.00 90.19 85 ASP A CA 1
ATOM 679 C C . ASP A 1 85 ? 11.015 -4.104 -7.850 1.00 90.19 85 ASP A C 1
ATOM 681 O O . ASP A 1 85 ? 12.239 -4.218 -7.750 1.00 90.19 85 ASP A O 1
ATOM 685 N N . SER A 1 86 ? 10.199 -4.496 -6.863 1.00 89.44 86 SER A N 1
ATOM 686 C CA . SER A 1 86 ? 10.679 -5.065 -5.594 1.00 89.44 86 SER A CA 1
ATOM 687 C C . SER A 1 86 ? 11.485 -6.346 -5.766 1.00 89.44 86 SER A C 1
ATOM 689 O O . SER A 1 86 ? 12.425 -6.589 -5.004 1.00 89.44 86 SER A O 1
ATOM 691 N N . VAL A 1 87 ? 11.109 -7.189 -6.729 1.00 92.19 87 VAL A N 1
ATOM 692 C CA . VAL A 1 87 ? 11.856 -8.405 -7.062 1.00 92.19 87 VAL A CA 1
ATOM 693 C C . VAL A 1 87 ? 13.188 -8.019 -7.691 1.00 92.19 87 VAL A C 1
ATOM 695 O O . VAL A 1 87 ? 14.234 -8.404 -7.168 1.00 92.19 87 VAL A O 1
ATOM 698 N N . TRP A 1 88 ? 13.178 -7.205 -8.746 1.00 92.19 88 TRP A N 1
ATOM 699 C CA . TR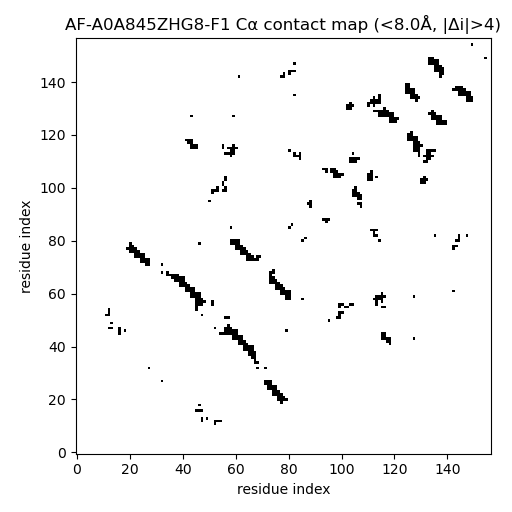P A 1 88 ? 14.387 -6.845 -9.483 1.00 92.19 88 TRP A CA 1
ATOM 700 C C . TRP A 1 88 ? 15.421 -6.120 -8.625 1.00 92.19 88 TRP A C 1
ATOM 702 O O . TRP A 1 88 ? 16.602 -6.450 -8.694 1.00 92.19 88 TRP A O 1
ATOM 712 N N . HIS A 1 89 ? 14.994 -5.225 -7.733 1.00 89.50 89 HIS A N 1
ATOM 713 C CA . HIS A 1 89 ? 15.890 -4.580 -6.771 1.00 89.50 89 HIS A CA 1
ATOM 714 C C . HIS A 1 89 ? 16.583 -5.563 -5.813 1.00 89.50 89 HIS A C 1
ATOM 716 O O . HIS A 1 89 ? 17.668 -5.255 -5.317 1.00 89.50 89 HIS A O 1
ATOM 722 N N . LYS A 1 90 ? 15.991 -6.736 -5.541 1.00 89.50 90 LYS A N 1
ATOM 723 C CA . LYS A 1 90 ? 16.615 -7.780 -4.710 1.00 89.50 90 LYS A CA 1
ATOM 724 C C . LYS A 1 90 ? 17.613 -8.631 -5.483 1.00 89.50 90 LYS A C 1
ATOM 726 O O . LYS A 1 90 ? 18.609 -9.048 -4.902 1.00 89.50 90 LYS A O 1
ATOM 731 N N . ILE A 1 91 ? 17.336 -8.918 -6.754 1.00 93.38 91 ILE A N 1
ATOM 732 C CA . ILE A 1 91 ? 18.121 -9.891 -7.531 1.00 93.38 91 ILE A CA 1
ATOM 733 C C . ILE A 1 91 ? 19.140 -9.257 -8.482 1.00 93.38 91 ILE A C 1
ATOM 735 O O . ILE A 1 91 ? 20.124 -9.903 -8.829 1.00 93.38 91 ILE A O 1
ATOM 739 N N . LEU A 1 92 ? 18.949 -8.000 -8.889 1.00 91.38 92 LEU A N 1
ATOM 740 C CA . LEU A 1 92 ? 19.784 -7.324 -9.878 1.00 91.38 92 LEU A CA 1
ATOM 741 C C . LEU A 1 92 ? 20.403 -6.048 -9.287 1.00 91.38 92 LEU A C 1
ATOM 743 O O . LEU A 1 92 ? 19.749 -5.006 -9.240 1.00 91.38 92 LEU A O 1
ATOM 747 N N . PRO A 1 93 ? 21.697 -6.057 -8.910 1.00 87.88 93 PRO A N 1
ATOM 748 C CA . PRO A 1 93 ? 22.366 -4.883 -8.342 1.00 87.88 93 PRO A CA 1
ATOM 749 C C . PRO A 1 93 ? 22.304 -3.626 -9.222 1.00 87.88 93 PRO A C 1
ATOM 751 O O . PRO A 1 93 ? 22.349 -2.513 -8.692 1.00 87.88 93 PRO A O 1
ATOM 754 N N . ILE A 1 94 ? 22.172 -3.791 -10.545 1.00 88.56 94 ILE A N 1
ATOM 755 C CA . ILE A 1 94 ? 22.043 -2.696 -11.518 1.00 88.56 94 ILE A CA 1
ATOM 756 C C . ILE A 1 94 ? 20.795 -1.832 -11.278 1.00 88.56 94 ILE A C 1
ATOM 758 O O . ILE A 1 94 ? 20.816 -0.644 -11.585 1.00 88.56 94 ILE A O 1
ATOM 762 N N . TYR A 1 95 ? 19.748 -2.364 -10.639 1.00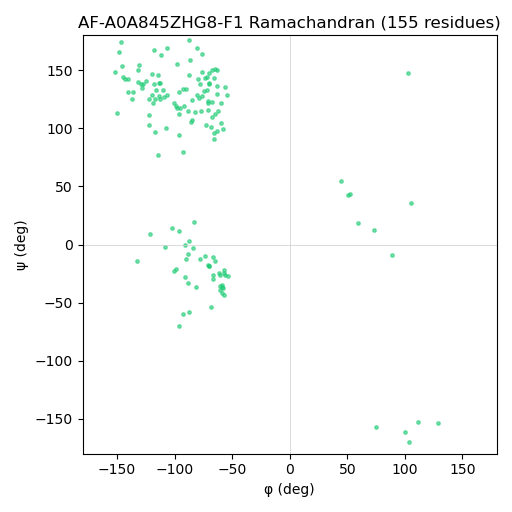 87.25 95 TYR A N 1
ATOM 763 C CA . TYR A 1 95 ? 18.566 -1.585 -10.254 1.00 87.25 95 TYR A CA 1
ATOM 764 C C . TYR A 1 95 ? 18.867 -0.496 -9.213 1.00 87.25 95 TYR A C 1
ATOM 766 O O . TYR A 1 95 ? 18.103 0.448 -9.058 1.00 87.25 95 TYR A O 1
ATOM 774 N N . ASN A 1 96 ? 20.026 -0.521 -8.548 1.00 84.56 96 ASN A N 1
ATOM 775 C CA . ASN A 1 96 ? 20.466 0.612 -7.726 1.00 84.56 96 ASN A CA 1
ATOM 776 C C . ASN A 1 96 ? 20.783 1.880 -8.541 1.00 84.56 96 ASN A C 1
ATOM 778 O O . ASN A 1 96 ? 21.000 2.937 -7.949 1.00 84.56 96 ASN A O 1
ATOM 782 N N . LEU A 1 97 ? 20.842 1.776 -9.873 1.00 86.75 97 LEU A N 1
ATOM 783 C CA . LEU A 1 97 ? 20.985 2.909 -10.785 1.00 86.75 97 LEU A CA 1
ATOM 784 C C . LEU A 1 97 ? 19.644 3.577 -11.120 1.00 86.75 97 LEU A C 1
ATOM 786 O O . LEU A 1 97 ? 19.660 4.583 -11.831 1.00 86.75 97 LEU A O 1
ATOM 790 N N . SER A 1 98 ? 18.515 3.052 -10.626 1.00 88.44 98 SER A N 1
ATOM 791 C CA . SER A 1 98 ? 17.195 3.645 -10.843 1.00 88.44 98 SER A CA 1
ATOM 792 C C . SER A 1 98 ? 17.158 5.098 -10.366 1.00 88.44 98 SER A C 1
ATOM 794 O O . SER A 1 98 ? 17.656 5.435 -9.287 1.00 88.44 98 SER A O 1
ATOM 796 N N . LYS A 1 99 ? 16.564 5.979 -11.175 1.00 89.06 99 LYS A N 1
ATOM 797 C CA . LYS A 1 99 ? 16.462 7.415 -10.886 1.00 89.06 99 LYS A CA 1
ATOM 798 C C . LYS A 1 99 ? 15.005 7.846 -10.865 1.00 89.06 99 LYS A C 1
ATOM 800 O O . LYS A 1 99 ? 14.278 7.645 -11.833 1.00 89.06 99 LYS A O 1
ATOM 805 N N . GLY A 1 100 ? 14.600 8.470 -9.762 1.00 85.31 100 GLY A N 1
ATOM 806 C CA . GLY A 1 100 ? 13.307 9.141 -9.671 1.00 85.31 100 GLY A CA 1
ATOM 807 C C . GLY A 1 100 ? 13.292 10.430 -10.486 1.00 85.31 100 GLY A C 1
ATOM 808 O O . GLY A 1 100 ? 14.216 11.238 -10.378 1.00 85.31 100 GLY A O 1
ATOM 809 N N . PHE A 1 101 ? 12.238 10.612 -11.272 1.00 84.50 101 PHE A N 1
ATOM 810 C CA . PHE A 1 101 ? 11.946 11.801 -12.064 1.00 84.50 101 PHE A CA 1
ATOM 811 C C . PHE A 1 101 ? 10.428 11.929 -12.184 1.00 84.50 101 PHE A C 1
ATOM 813 O O . PHE A 1 101 ? 9.824 11.086 -12.827 1.00 84.50 101 PHE A O 1
ATOM 820 N N . PHE A 1 102 ? 9.792 12.948 -11.603 1.00 79.31 102 PHE A N 1
ATOM 821 C CA . PHE A 1 102 ? 8.330 13.069 -11.688 1.00 79.31 102 PHE A CA 1
ATOM 822 C C . PHE A 1 102 ? 7.828 13.036 -13.150 1.00 79.31 102 PHE A C 1
ATOM 824 O O . PHE A 1 102 ? 8.338 13.813 -13.961 1.00 79.31 102 PHE A O 1
ATOM 831 N N . PRO A 1 103 ? 6.839 12.186 -13.502 1.00 81.50 103 PRO A N 1
ATOM 832 C CA . PRO A 1 103 ? 6.002 11.335 -12.631 1.00 81.50 103 PRO A CA 1
ATOM 833 C C . PRO A 1 103 ? 6.457 9.866 -12.457 1.00 81.50 103 PRO A C 1
ATOM 835 O O . PRO A 1 103 ? 5.707 9.043 -11.947 1.00 81.50 103 PRO A O 1
ATOM 838 N N . ALA A 1 104 ? 7.663 9.505 -12.885 1.00 88.56 104 ALA A N 1
ATOM 839 C CA . ALA A 1 104 ? 8.162 8.134 -12.956 1.00 88.56 104 ALA A CA 1
ATOM 840 C C . ALA A 1 104 ? 9.397 7.854 -12.074 1.00 88.56 104 ALA A C 1
ATOM 842 O O . ALA A 1 104 ? 10.124 8.730 -11.603 1.00 88.56 104 ALA A O 1
ATOM 843 N N . VAL A 1 105 ? 9.711 6.574 -11.913 1.00 91.00 105 VAL A N 1
ATOM 844 C CA . VAL A 1 105 ? 11.072 6.130 -11.600 1.00 91.00 105 VAL A CA 1
ATOM 845 C C . VAL A 1 105 ? 11.560 5.355 -12.815 1.00 91.00 105 VAL A C 1
ATOM 847 O O . VAL A 1 105 ? 10.862 4.476 -13.310 1.00 91.00 105 VAL A O 1
ATOM 850 N N . ILE A 1 106 ? 12.728 5.719 -13.341 1.00 91.94 106 ILE A N 1
ATOM 851 C CA . ILE A 1 106 ? 13.323 5.041 -14.493 1.00 91.94 106 ILE A CA 1
ATOM 852 C C . ILE A 1 106 ? 14.359 4.051 -13.977 1.00 91.94 106 ILE A C 1
ATOM 854 O O . ILE A 1 106 ? 15.333 4.449 -13.335 1.00 91.94 106 ILE A O 1
ATOM 858 N N . SER A 1 107 ? 14.138 2.776 -14.272 1.00 90.50 107 SER A N 1
ATOM 859 C CA . SER A 1 107 ? 15.019 1.652 -13.964 1.00 90.50 107 SER A CA 1
ATOM 860 C C . SER A 1 107 ? 15.721 1.134 -15.226 1.00 90.50 107 SER A C 1
ATOM 862 O O . SER A 1 107 ? 15.332 1.488 -16.343 1.00 90.50 107 SER A O 1
ATOM 864 N N . PRO A 1 108 ? 16.734 0.260 -15.090 1.00 90.31 108 PRO A N 1
ATOM 865 C CA . PRO A 1 108 ? 17.399 -0.356 -16.237 1.00 90.31 108 PRO A CA 1
ATOM 866 C C . PRO A 1 108 ? 16.477 -1.134 -17.190 1.00 90.31 108 PRO A C 1
ATOM 868 O O . PRO A 1 108 ? 16.829 -1.275 -18.356 1.00 90.31 108 PRO A O 1
ATOM 871 N N . LEU A 1 109 ? 15.316 -1.624 -16.728 1.00 89.19 109 LEU A N 1
ATOM 872 C CA . LEU A 1 109 ? 14.334 -2.315 -17.582 1.00 89.19 109 LEU A CA 1
ATOM 873 C C . LEU A 1 109 ? 13.138 -1.427 -17.971 1.00 89.19 109 LEU A C 1
ATOM 875 O O . LEU A 1 109 ? 12.135 -1.931 -18.468 1.00 89.19 109 LEU A O 1
ATOM 879 N N . GLY A 1 110 ? 13.233 -0.110 -17.764 1.00 90.62 110 GLY A N 1
ATOM 880 C CA . GLY A 1 110 ? 12.191 0.854 -18.120 1.00 90.62 110 GLY A CA 1
ATOM 881 C C . GLY A 1 110 ? 11.517 1.489 -16.906 1.00 90.62 110 GLY A C 1
ATOM 882 O O . GLY A 1 110 ? 12.133 1.653 -15.852 1.00 90.62 110 GLY A O 1
ATOM 883 N N . VAL A 1 111 ? 10.260 1.902 -17.063 1.00 91.81 111 VAL A N 1
ATOM 884 C CA . VAL A 1 111 ? 9.502 2.584 -16.002 1.00 91.81 111 VAL A CA 1
ATOM 885 C C . VAL A 1 111 ? 9.227 1.611 -14.853 1.00 91.81 111 VAL A C 1
ATOM 887 O O . VAL A 1 111 ? 8.628 0.559 -15.060 1.00 91.81 111 VAL A O 1
ATOM 890 N N . SER A 1 112 ? 9.672 1.958 -13.646 1.00 91.38 112 SER A N 1
ATOM 891 C CA . SER A 1 112 ? 9.455 1.161 -12.439 1.00 91.38 112 SER A CA 1
ATOM 892 C C . SER A 1 112 ? 7.979 1.097 -12.061 1.00 91.38 112 SER A C 1
ATOM 894 O O . SER A 1 112 ? 7.243 2.080 -12.132 1.00 91.38 112 SER A O 1
ATOM 896 N N . GLU A 1 113 ? 7.571 -0.061 -11.558 1.00 92.06 113 GLU A N 1
ATOM 897 C CA . GLU A 1 113 ? 6.223 -0.309 -11.054 1.00 92.06 113 GLU A CA 1
ATOM 898 C C . GLU A 1 113 ? 6.171 -0.046 -9.543 1.00 92.06 113 GLU A C 1
ATOM 900 O O . GLU A 1 113 ? 6.273 -0.967 -8.731 1.00 92.06 113 GLU A O 1
ATOM 905 N N . ILE A 1 114 ? 6.079 1.230 -9.161 1.00 92.25 114 ILE A N 1
ATOM 906 C CA . ILE A 1 114 ? 6.131 1.647 -7.751 1.00 92.25 114 ILE A CA 1
ATOM 907 C C . ILE A 1 114 ? 4.763 1.716 -7.062 1.00 92.25 114 ILE A C 1
ATOM 909 O O . ILE A 1 114 ? 4.727 1.499 -5.860 1.00 92.25 114 ILE A O 1
ATOM 913 N N . ALA A 1 115 ? 3.662 1.974 -7.779 1.00 95.06 115 ALA A N 1
ATOM 914 C CA . ALA A 1 115 ? 2.284 1.987 -7.248 1.00 95.06 115 ALA A CA 1
ATOM 915 C C . ALA A 1 115 ? 2.119 2.723 -5.894 1.00 95.06 115 ALA A C 1
ATOM 917 O O . ALA A 1 115 ? 1.659 2.148 -4.908 1.00 95.06 115 ALA A O 1
ATOM 9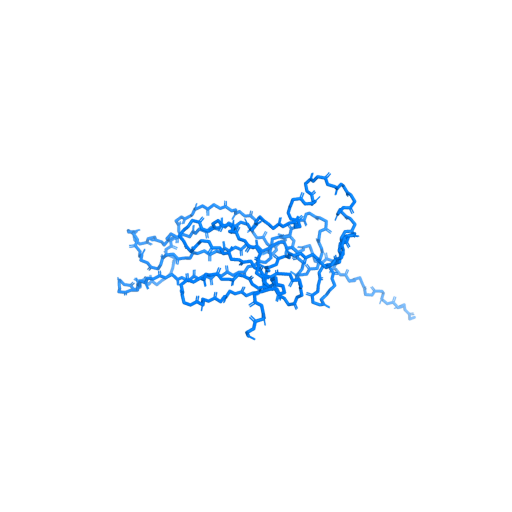18 N N . ASN A 1 116 ? 2.547 3.989 -5.832 1.00 94.06 116 ASN A N 1
ATOM 919 C CA . ASN A 1 116 ? 2.670 4.772 -4.596 1.00 94.06 116 ASN A CA 1
ATOM 920 C C . ASN A 1 116 ? 1.847 6.079 -4.576 1.00 94.06 116 ASN A C 1
ATOM 922 O O . ASN A 1 116 ? 2.038 6.886 -3.665 1.00 94.06 116 ASN A O 1
ATOM 926 N N . THR A 1 117 ? 0.964 6.304 -5.556 1.00 94.75 117 THR A N 1
ATOM 927 C CA . THR A 1 117 ? 0.255 7.584 -5.722 1.00 94.75 117 THR A CA 1
ATOM 928 C C . THR A 1 117 ? -1.094 7.595 -5.012 1.00 94.75 117 THR A C 1
ATOM 930 O O . THR A 1 117 ? -1.342 8.450 -4.165 1.00 94.75 117 THR A O 1
ATOM 933 N N . ALA A 1 118 ? -1.997 6.684 -5.374 1.00 95.19 118 ALA A N 1
ATOM 934 C CA . ALA A 1 118 ? -3.362 6.684 -4.861 1.00 95.19 118 ALA A CA 1
ATOM 935 C C . ALA A 1 118 ? -3.907 5.265 -4.713 1.00 95.19 118 ALA A C 1
ATOM 937 O O . ALA A 1 118 ? -3.266 4.283 -5.091 1.00 95.19 118 ALA A O 1
ATOM 938 N N . ILE A 1 119 ? -5.107 5.179 -4.141 1.00 95.56 119 ILE A N 1
ATOM 939 C CA . ILE A 1 119 ? -5.855 3.940 -3.998 1.00 95.56 119 ILE A CA 1
ATOM 940 C C . ILE A 1 119 ? -7.271 4.111 -4.522 1.00 95.56 119 ILE A C 1
ATOM 942 O O . ILE A 1 119 ? -7.916 5.130 -4.277 1.00 95.56 119 ILE A O 1
ATOM 946 N N . VAL A 1 120 ? -7.751 3.107 -5.244 1.00 95.00 120 VAL A N 1
ATOM 947 C CA . VAL A 1 120 ? -9.095 3.079 -5.813 1.00 95.00 120 VAL A CA 1
ATOM 948 C C . VAL A 1 120 ? -9.767 1.778 -5.408 1.00 95.00 120 VAL A C 1
ATOM 950 O O . VAL A 1 120 ? -9.171 0.706 -5.487 1.00 95.00 120 VAL A O 1
ATOM 953 N N . ASN A 1 121 ? -11.020 1.875 -4.972 1.00 93.69 121 ASN A N 1
ATOM 954 C CA . ASN A 1 121 ? -11.888 0.720 -4.807 1.00 93.69 121 ASN A CA 1
ATOM 955 C C . ASN A 1 121 ? -12.744 0.571 -6.068 1.00 93.69 121 ASN A C 1
ATOM 957 O O . ASN A 1 121 ? -13.540 1.455 -6.384 1.00 93.69 121 ASN A O 1
ATOM 961 N N . MET A 1 122 ? -12.580 -0.544 -6.774 1.00 90.56 122 MET A N 1
ATOM 962 C CA . MET A 1 122 ? -13.386 -0.912 -7.933 1.00 90.56 122 MET A CA 1
ATOM 963 C C . MET A 1 122 ? -14.141 -2.204 -7.625 1.00 90.56 122 MET A C 1
ATOM 965 O O . MET A 1 122 ? -13.599 -3.297 -7.762 1.00 90.56 122 MET A O 1
ATOM 969 N N . ASN A 1 123 ? -15.402 -2.080 -7.201 1.00 89.38 123 ASN A N 1
ATOM 970 C CA . ASN A 1 123 ? -16.280 -3.216 -6.885 1.00 89.38 123 ASN A CA 1
ATOM 971 C C . ASN A 1 123 ? -15.657 -4.222 -5.895 1.00 89.38 123 ASN A C 1
ATOM 973 O O . ASN A 1 123 ? -15.741 -5.431 -6.091 1.00 89.38 123 ASN A O 1
ATOM 977 N N . GLY A 1 124 ? -15.009 -3.723 -4.838 1.00 86.94 124 GLY A N 1
ATOM 978 C CA . GLY A 1 124 ? -14.365 -4.547 -3.809 1.00 86.94 124 GLY A CA 1
ATOM 979 C C . GLY A 1 124 ? -12.911 -4.913 -4.109 1.00 86.94 124 GLY A C 1
ATOM 980 O O . GLY A 1 124 ? -12.223 -5.401 -3.214 1.00 86.94 124 GLY A O 1
ATOM 981 N N . ARG A 1 125 ? -12.415 -4.624 -5.318 1.00 92.06 125 ARG A N 1
ATOM 982 C CA . ARG A 1 125 ? -10.996 -4.747 -5.668 1.00 92.06 125 ARG A CA 1
ATOM 983 C C . ARG A 1 125 ? -10.269 -3.481 -5.260 1.00 92.06 125 ARG A C 1
ATOM 985 O O . ARG A 1 125 ? -10.655 -2.383 -5.670 1.00 92.06 125 ARG A O 1
ATOM 992 N N . LEU A 1 126 ? -9.228 -3.630 -4.453 1.00 96.00 126 LEU A N 1
ATOM 993 C CA . LEU A 1 126 ? -8.442 -2.506 -3.977 1.00 96.00 126 LEU A CA 1
ATOM 994 C C . LEU A 1 126 ? -7.191 -2.361 -4.844 1.00 96.00 126 LEU A C 1
ATOM 996 O O . LEU A 1 126 ? -6.369 -3.269 -4.914 1.00 96.00 126 LEU A O 1
ATOM 1000 N N . ILE A 1 127 ? -7.067 -1.228 -5.529 1.00 95.81 127 ILE A N 1
ATOM 1001 C CA . ILE A 1 127 ? -6.041 -0.998 -6.548 1.00 95.81 127 ILE A CA 1
ATOM 1002 C C . ILE A 1 127 ? -5.168 0.166 -6.111 1.00 95.81 127 ILE A C 1
ATOM 1004 O O . ILE A 1 127 ? -5.671 1.273 -5.926 1.00 95.81 127 ILE A O 1
ATOM 1008 N N . LEU A 1 128 ? -3.863 -0.066 -5.987 1.00 96.25 128 LEU A N 1
ATOM 1009 C CA . LEU A 1 128 ? -2.885 1.003 -5.843 1.00 96.25 128 LEU A CA 1
ATOM 1010 C C . LEU A 1 128 ? -2.390 1.450 -7.209 1.00 96.25 128 LEU A C 1
ATOM 1012 O O . LEU A 1 128 ? -2.024 0.638 -8.063 1.00 96.25 128 LEU A O 1
ATOM 1016 N N . THR A 1 129 ? -2.346 2.762 -7.388 1.00 95.19 129 THR A N 1
ATOM 1017 C CA . THR A 1 129 ? -1.994 3.396 -8.652 1.00 95.19 129 THR A CA 1
ATOM 1018 C C . THR A 1 129 ? -0.659 4.126 -8.556 1.00 95.19 129 THR A C 1
ATOM 1020 O O . THR A 1 129 ? -0.139 4.409 -7.474 1.00 95.19 129 THR A O 1
ATOM 1023 N N . ALA A 1 130 ? -0.094 4.428 -9.719 1.00 93.31 130 ALA A N 1
ATOM 1024 C CA . ALA A 1 130 ? 1.048 5.316 -9.879 1.00 93.31 130 ALA A CA 1
ATOM 1025 C C . ALA A 1 130 ? 0.733 6.333 -10.979 1.00 93.31 130 ALA A C 1
ATOM 1027 O O . ALA A 1 130 ? -0.035 6.033 -11.891 1.00 93.31 130 ALA A O 1
ATOM 1028 N N . ASP A 1 131 ? 1.364 7.502 -10.941 1.00 91.19 131 ASP A N 1
ATOM 1029 C CA . ASP A 1 131 ? 1.257 8.463 -12.047 1.00 91.19 131 ASP A CA 1
ATOM 1030 C C . ASP A 1 131 ? 1.928 7.936 -13.329 1.00 91.19 131 ASP A C 1
ATOM 1032 O O . ASP A 1 131 ? 1.503 8.246 -14.441 1.00 91.19 131 ASP A O 1
ATOM 1036 N N . ALA A 1 132 ? 2.962 7.103 -13.179 1.00 90.00 132 ALA A N 1
ATOM 1037 C CA . ALA A 1 132 ? 3.590 6.365 -14.265 1.00 90.00 132 ALA A CA 1
ATOM 1038 C C . ALA A 1 132 ? 4.019 4.963 -13.809 1.00 90.00 132 ALA A C 1
ATOM 1040 O O . ALA A 1 132 ? 4.521 4.779 -12.700 1.00 90.00 132 ALA A O 1
ATOM 1041 N N . GLY A 1 133 ? 3.861 3.985 -14.702 1.00 88.19 133 GLY A N 1
ATOM 1042 C CA . GLY A 1 133 ? 4.118 2.573 -14.425 1.00 88.19 133 GLY A CA 1
ATOM 1043 C C . GLY A 1 133 ? 2.827 1.784 -14.220 1.00 88.19 133 GLY A C 1
ATOM 1044 O O . GLY A 1 133 ? 1.733 2.268 -14.507 1.00 88.19 133 GLY A O 1
ATOM 1045 N N . ARG A 1 134 ? 2.966 0.539 -13.764 1.00 90.25 134 ARG A N 1
ATOM 1046 C CA . ARG A 1 134 ? 1.839 -0.387 -13.636 1.00 90.25 134 ARG A CA 1
ATOM 1047 C C . ARG A 1 134 ? 1.120 -0.259 -12.293 1.00 90.25 134 ARG A C 1
ATOM 1049 O O . ARG A 1 134 ? 1.754 0.005 -11.269 1.00 90.25 134 ARG A O 1
ATOM 1056 N N . TYR A 1 135 ? -0.194 -0.468 -12.308 1.00 93.94 135 TYR A N 1
ATOM 1057 C CA . TYR A 1 135 ? -1.036 -0.502 -11.110 1.00 93.94 135 TYR A CA 1
ATOM 1058 C C . TYR A 1 135 ? -1.055 -1.903 -10.516 1.00 93.94 135 TYR A C 1
ATOM 1060 O O . TYR A 1 135 ? -0.759 -2.877 -11.205 1.00 93.94 135 TYR A O 1
ATOM 1068 N N . TRP A 1 136 ? -1.400 -2.006 -9.239 1.00 96.00 136 TRP A N 1
ATOM 1069 C CA . TRP A 1 136 ? -1.347 -3.271 -8.517 1.00 96.00 136 TRP A CA 1
ATOM 1070 C C . TRP A 1 136 ? -2.588 -3.475 -7.664 1.00 96.00 136 TRP A C 1
ATOM 1072 O O . TRP A 1 136 ? -2.982 -2.595 -6.901 1.00 96.00 136 TRP A O 1
ATOM 1082 N N . GLU A 1 137 ? -3.181 -4.657 -7.779 1.00 96.38 137 GLU A N 1
ATOM 1083 C CA . GLU A 1 137 ? -4.256 -5.094 -6.900 1.00 96.38 137 GLU A CA 1
ATOM 1084 C C . GLU A 1 1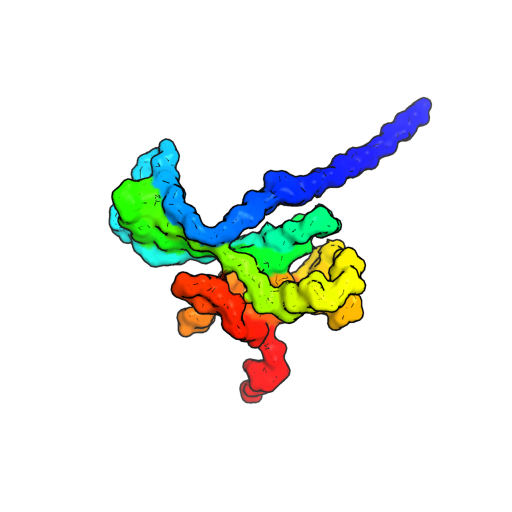37 ? -3.685 -5.598 -5.575 1.00 96.38 137 GLU A C 1
ATOM 1086 O O . GLU A 1 137 ? -2.637 -6.257 -5.532 1.00 96.38 137 GLU A O 1
ATOM 1091 N N . VAL A 1 138 ? -4.391 -5.304 -4.488 1.00 97.12 138 VAL A N 1
ATOM 1092 C CA . VAL A 1 138 ? -4.067 -5.777 -3.145 1.00 97.12 138 VAL A CA 1
ATOM 1093 C C . VAL A 1 138 ? -5.295 -6.356 -2.458 1.00 97.12 138 VAL A C 1
ATOM 1095 O O . VAL A 1 138 ? -6.423 -5.913 -2.671 1.00 97.12 13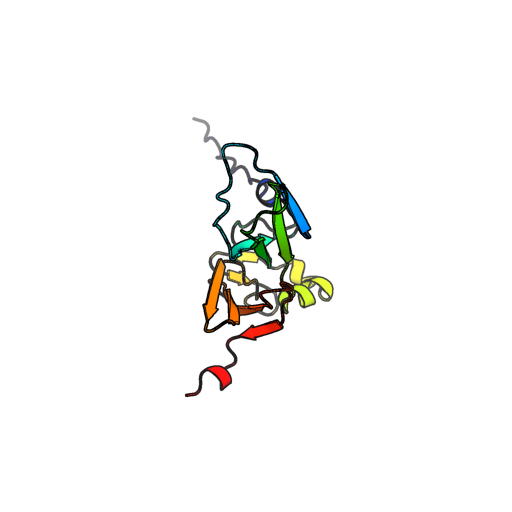8 VAL A O 1
ATOM 1098 N N . ASP A 1 139 ? -5.057 -7.321 -1.580 1.00 96.69 139 ASP A N 1
ATOM 1099 C CA . ASP A 1 139 ? -6.084 -7.855 -0.695 1.00 96.69 139 ASP A CA 1
ATOM 1100 C C . ASP A 1 139 ? -6.439 -6.796 0.375 1.00 96.69 139 ASP A C 1
ATOM 1102 O O . ASP A 1 139 ? -5.556 -6.364 1.123 1.00 96.69 139 ASP A O 1
ATOM 1106 N N . P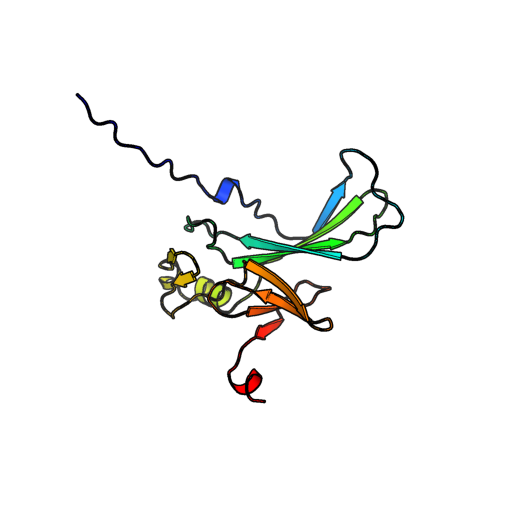RO A 1 140 ? -7.703 -6.348 0.495 1.00 94.56 140 PRO A N 1
ATOM 1107 C CA . PRO A 1 140 ? -8.084 -5.304 1.453 1.00 94.56 140 PRO A CA 1
ATOM 1108 C C . PRO A 1 140 ? -8.029 -5.767 2.922 1.00 94.56 140 PRO A C 1
ATOM 1110 O O . PRO A 1 140 ? -7.987 -4.942 3.842 1.00 94.56 140 PRO A O 1
ATOM 1113 N N . VAL A 1 141 ? -8.025 -7.078 3.169 1.00 93.81 141 VAL A N 1
ATOM 1114 C CA . VAL A 1 141 ? -7.954 -7.684 4.499 1.00 93.81 141 VAL A CA 1
ATOM 1115 C C . VAL A 1 141 ? -6.497 -7.848 4.917 1.00 93.81 141 VAL A C 1
ATOM 1117 O O . VAL A 1 141 ? -6.102 -7.270 5.934 1.00 93.81 141 VAL A O 1
ATOM 1120 N N . THR A 1 142 ? -5.693 -8.576 4.138 1.00 95.62 142 THR A N 1
ATOM 1121 C CA . THR A 1 142 ? -4.304 -8.939 4.492 1.00 95.62 142 THR A CA 1
ATOM 1122 C C . THR A 1 142 ? -3.256 -7.931 4.023 1.00 95.62 142 THR A C 1
ATOM 1124 O O . THR A 1 142 ? -2.084 -8.011 4.420 1.00 95.62 142 THR A O 1
ATOM 1127 N N . LEU A 1 143 ? -3.654 -6.996 3.156 1.00 96.56 143 LEU A N 1
ATOM 1128 C CA . LEU A 1 143 ? -2.782 -6.039 2.471 1.00 96.56 143 LEU A CA 1
ATOM 1129 C C . LEU A 1 143 ? -1.705 -6.708 1.600 1.00 96.56 143 LEU A C 1
ATOM 1131 O O . LEU A 1 143 ? -0.683 -6.094 1.286 1.00 96.56 143 LEU A O 1
ATOM 1135 N N . ASP A 1 144 ? -1.879 -7.986 1.248 1.00 97.19 144 ASP A N 1
ATOM 1136 C CA . ASP A 1 144 ? -0.973 -8.667 0.329 1.00 97.19 144 ASP A CA 1
ATOM 1137 C C . ASP A 1 144 ? -1.121 -8.135 -1.091 1.00 97.19 144 ASP A C 1
ATOM 1139 O O . ASP A 1 144 ? -2.217 -7.886 -1.582 1.00 97.19 144 ASP A O 1
ATOM 1143 N N . THR A 1 145 ? 0.017 -7.980 -1.759 1.00 97.00 145 THR A N 1
ATOM 1144 C CA . THR A 1 145 ? 0.077 -7.673 -3.186 1.00 97.00 145 THR A CA 1
ATOM 1145 C C . THR A 1 145 ? -0.350 -8.897 -3.984 1.00 97.00 145 THR A C 1
ATOM 1147 O O . THR A 1 145 ? 0.247 -9.959 -3.814 1.00 97.00 145 THR A O 1
ATOM 1150 N N . ILE A 1 146 ? -1.370 -8.743 -4.832 1.00 95.75 146 ILE A N 1
ATOM 1151 C CA . ILE A 1 146 ? -1.980 -9.844 -5.585 1.00 95.75 146 ILE A CA 1
ATOM 1152 C C . ILE 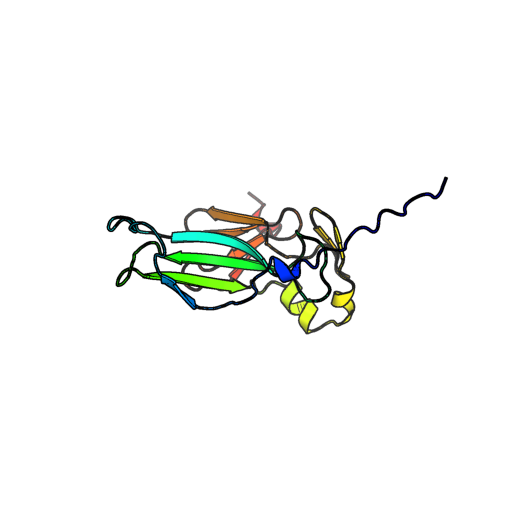A 1 146 ? -1.373 -9.924 -6.984 1.00 95.75 146 ILE A C 1
ATOM 1154 O O . ILE A 1 146 ? -0.640 -10.860 -7.292 1.00 95.75 146 ILE A O 1
ATOM 1158 N N . THR A 1 147 ? -1.679 -8.948 -7.838 1.00 93.50 147 THR A N 1
ATOM 1159 C CA . THR A 1 147 ? -1.320 -8.990 -9.259 1.00 93.50 147 THR A CA 1
ATOM 1160 C C . THR A 1 147 ? -1.143 -7.583 -9.820 1.00 93.50 147 THR A C 1
ATOM 1162 O O . THR A 1 147 ? -1.820 -6.654 -9.363 1.00 93.50 147 THR A O 1
ATOM 1165 N N . PRO A 1 148 ? -0.255 -7.399 -10.809 1.00 92.94 148 PRO A N 1
ATOM 1166 C CA . PRO A 1 148 ? -0.284 -6.195 -11.619 1.00 92.94 148 PRO A CA 1
ATOM 1167 C C . PRO A 1 148 ? -1.584 -6.122 -12.438 1.00 92.94 148 PRO A C 1
ATOM 1169 O O . PRO A 1 148 ? -2.136 -7.156 -12.812 1.00 92.94 148 PRO A O 1
ATOM 1172 N N . ILE A 1 149 ? -2.039 -4.903 -12.734 1.00 88.94 149 ILE A N 1
ATOM 1173 C CA . ILE A 1 149 ? -3.226 -4.603 -13.551 1.00 88.94 149 ILE A CA 1
ATOM 1174 C C . ILE A 1 149 ? -2.809 -3.776 -14.770 1.00 88.94 149 ILE A C 1
ATOM 1176 O O . ILE A 1 149 ? -1.911 -2.935 -14.682 1.00 88.94 149 ILE A O 1
ATOM 1180 N N . GLY A 1 150 ? -3.489 -3.979 -15.893 1.00 79.56 150 GLY A N 1
ATOM 1181 C CA . GLY A 1 150 ? -3.288 -3.253 -17.141 1.00 79.56 150 GLY A CA 1
ATOM 1182 C C . GLY A 1 150 ? -2.568 -4.086 -18.194 1.00 79.56 150 GLY A C 1
ATOM 1183 O O . GLY A 1 150 ? -1.720 -3.563 -18.926 1.00 79.56 150 GLY A O 1
ATOM 1184 N N . TYR A 1 151 ? -2.835 -5.394 -18.239 1.00 74.75 151 TYR A N 1
ATOM 1185 C CA . TYR A 1 151 ? -2.433 -6.195 -19.392 1.00 74.75 151 TYR A CA 1
ATOM 1186 C C . TYR A 1 151 ? -3.292 -5.819 -20.606 1.00 74.75 151 TYR A C 1
ATOM 1188 O O . TYR A 1 151 ? -4.442 -5.409 -20.475 1.00 74.75 151 TYR A O 1
ATOM 1196 N N . PHE A 1 152 ? -2.718 -5.898 -21.810 1.00 66.06 152 PHE A N 1
ATOM 1197 C CA . PHE A 1 152 ? -3.410 -5.463 -23.029 1.00 66.06 152 PHE A CA 1
ATOM 1198 C C . PHE A 1 152 ? -4.728 -6.209 -23.262 1.00 66.06 152 PHE A C 1
ATOM 1200 O O . PHE A 1 152 ? -5.684 -5.608 -23.738 1.00 66.06 152 PHE A O 1
ATOM 1207 N N . ASP A 1 153 ? -4.784 -7.488 -22.906 1.00 72.81 153 ASP A N 1
ATOM 1208 C CA . ASP A 1 153 ? -5.976 -8.333 -22.978 1.00 72.81 153 ASP A CA 1
ATOM 1209 C C . ASP A 1 153 ? -7.055 -7.967 -21.943 1.00 72.81 153 ASP A C 1
ATOM 1211 O O . ASP A 1 153 ? -8.222 -8.268 -22.167 1.00 72.81 153 ASP A O 1
ATOM 1215 N N . GLU A 1 154 ? -6.717 -7.240 -20.874 1.00 66.19 154 GLU A N 1
ATOM 1216 C CA . GLU A 1 154 ? -7.688 -6.674 -19.922 1.00 66.19 154 GLU A CA 1
ATOM 1217 C C . GLU A 1 154 ? -8.380 -5.405 -20.457 1.00 66.19 154 GLU A C 1
ATOM 1219 O O . GLU A 1 154 ? -9.362 -4.939 -19.877 1.00 66.19 154 GLU A O 1
ATOM 1224 N N . HIS A 1 155 ? -7.875 -4.832 -21.555 1.00 53.81 155 HIS A N 1
ATOM 1225 C CA . HIS A 1 155 ? -8.385 -3.602 -22.171 1.00 53.81 155 HIS A CA 1
ATOM 1226 C C . HIS A 1 155 ? -9.120 -3.827 -23.499 1.00 53.81 155 HIS A C 1
ATOM 1228 O O . HIS A 1 155 ? -9.623 -2.863 -24.080 1.00 53.81 155 HIS A O 1
ATOM 1234 N N . VAL A 1 156 ? -9.187 -5.067 -23.989 1.00 49.22 156 VAL A N 1
ATOM 1235 C CA . VAL A 1 156 ? -9.973 -5.408 -25.179 1.00 49.22 156 VAL A CA 1
ATOM 1236 C C . VAL A 1 156 ? -11.409 -5.685 -24.739 1.00 49.22 156 VAL A C 1
ATOM 1238 O O . VAL A 1 156 ? -11.690 -6.721 -24.140 1.00 49.22 156 VAL A O 1
ATOM 1241 N N . VAL A 1 157 ? -12.299 -4.730 -25.014 1.00 54.47 157 VAL A N 1
ATOM 1242 C CA . VAL A 1 157 ? -13.761 -4.905 -24.959 1.00 54.47 157 VAL A CA 1
ATOM 1243 C C . VAL A 1 157 ? -14.258 -5.362 -26.322 1.00 54.47 157 VAL A C 1
ATOM 1245 O O . VAL A 1 157 ? -13.800 -4.768 -27.326 1.00 54.47 157 VAL A O 1
#

Radius of gyration: 18.67 Å; Cα contacts (8 Å, |Δi|>4): 307; chains: 1; bounding box: 51×51×49 Å

Secondary structure (DSSP, 8-state):
------------GGGT-----EEEEEE--SS---TT--SEEEEEEEE--TT---TT-SEEEEEEEEEEEETTEEEEEEEE---HHHHHHHH-GGGGG-EEETTEEEETTEE-----SEEEEETTEEEEE-SSS-EEEE-TTT--EEEEE--GGGS--